Protein AF-G9YJA7-F1 (afdb_monomer_lite)

Foldseek 3Di:
DAPVVLCVVCVVVVFNQKFKAFLQFDQDPQVPDDDPPDPDHRPVVSHCCVVPPQFTMKIFTDDDQAPDDDPDDPDDSCPPDPNVQVVQVVVVVVSVVVVCVVPVPWDWDDDSGIITTNDDNDPPVRDDPSDDDPPPPDD

InterPro domains:
  IPR013542 Epoxyqueuosine reductase QueG, DUF1730 [PF08331] (45-103)

pLDDT: mean 83.97, std 17.48, range [31.75, 97.81]

Radius of gyration: 16.76 Å; chains: 1; bounding box: 43×35×48 Å

Structure (mmCIF, N/CA/C/O backbone):
data_AF-G9YJA7-F1
#
_entry.id   AF-G9YJA7-F1
#
loop_
_atom_site.group_PDB
_atom_site.id
_atom_site.type_symbol
_atom_site.label_atom_id
_atom_site.label_alt_id
_atom_site.label_comp_id
_atom_site.label_asym_id
_atom_site.label_entity_id
_atom_site.label_seq_id
_atom_site.pdbx_PDB_ins_code
_atom_site.Cartn_x
_atom_site.Cartn_y
_atom_site.Cartn_z
_atom_site.occupancy
_atom_site.B_iso_or_equiv
_atom_site.auth_seq_id
_atom_site.auth_comp_id
_atom_site.auth_asym_id
_atom_site.auth_atom_id
_atom_site.pdbx_PDB_model_num
ATOM 1 N N . MET A 1 1 ? -10.568 -11.482 11.073 1.00 85.88 1 MET A N 1
ATOM 2 C CA . MET A 1 1 ? -9.369 -11.530 10.212 1.00 85.88 1 MET A CA 1
ATOM 3 C C . MET A 1 1 ? -8.115 -11.218 11.028 1.00 85.88 1 MET A C 1
ATOM 5 O O . MET A 1 1 ? -8.162 -10.425 11.963 1.00 85.88 1 MET A O 1
ATOM 9 N N . THR A 1 2 ? -6.993 -11.857 10.703 1.00 90.00 2 THR A N 1
ATOM 10 C CA . THR A 1 2 ? -5.691 -11.730 11.376 1.00 90.00 2 THR A CA 1
ATOM 11 C C . THR A 1 2 ? -4.599 -11.266 10.406 1.00 90.00 2 THR A C 1
ATOM 13 O O . THR A 1 2 ? -4.773 -11.280 9.188 1.00 90.00 2 THR A O 1
ATOM 16 N N . SER A 1 3 ? -3.420 -10.906 10.927 1.00 90.69 3 SER A N 1
ATOM 17 C CA . SER A 1 3 ? -2.243 -10.614 10.092 1.00 90.69 3 SER A CA 1
ATOM 18 C C . SER A 1 3 ? -1.814 -11.787 9.208 1.00 90.69 3 SER A C 1
ATOM 20 O O . SER A 1 3 ? -1.285 -11.562 8.120 1.00 90.69 3 SER A O 1
ATOM 22 N N . LYS A 1 4 ? -2.031 -13.031 9.652 1.00 92.88 4 LYS A N 1
ATOM 23 C CA . LYS A 1 4 ? -1.706 -14.228 8.868 1.00 92.88 4 LYS A CA 1
ATOM 24 C C . LYS A 1 4 ? -2.633 -14.369 7.663 1.00 92.88 4 LYS A C 1
ATOM 26 O O . LYS A 1 4 ? -2.152 -14.708 6.585 1.00 92.88 4 LYS A O 1
ATOM 31 N N . ASP A 1 5 ? -3.915 -14.055 7.829 1.00 94.19 5 ASP A N 1
ATOM 32 C CA . ASP A 1 5 ? -4.907 -14.132 6.751 1.00 94.19 5 ASP A CA 1
ATOM 33 C C . ASP A 1 5 ? -4.561 -13.143 5.633 1.00 94.19 5 ASP A C 1
ATOM 35 O O . ASP A 1 5 ? -4.470 -13.527 4.472 1.00 94.19 5 ASP A O 1
ATOM 39 N N . ILE A 1 6 ? -4.230 -11.899 5.999 1.00 94.50 6 ILE A N 1
ATOM 40 C CA . ILE A 1 6 ? -3.818 -10.853 5.048 1.00 94.50 6 ILE A CA 1
ATOM 41 C C . ILE A 1 6 ? -2.549 -11.257 4.301 1.00 94.50 6 ILE A C 1
ATOM 43 O O . ILE A 1 6 ? -2.491 -11.158 3.079 1.00 94.50 6 ILE A O 1
ATOM 47 N N . LYS A 1 7 ? -1.526 -11.738 5.017 1.00 95.38 7 LYS A N 1
ATOM 48 C CA . LYS A 1 7 ? -0.281 -12.187 4.379 1.00 95.38 7 LYS A CA 1
ATOM 49 C C . LYS A 1 7 ? -0.512 -13.368 3.440 1.00 95.38 7 LYS A C 1
ATOM 51 O O . LYS A 1 7 ? 0.100 -13.415 2.381 1.00 95.38 7 LYS A O 1
ATOM 56 N N . SER A 1 8 ? -1.402 -14.290 3.804 1.00 96.75 8 SER A N 1
ATOM 57 C CA . SER A 1 8 ? -1.749 -15.443 2.965 1.00 96.75 8 SER A CA 1
ATOM 58 C C . SER A 1 8 ? -2.498 -15.008 1.705 1.00 96.75 8 SER A C 1
ATOM 60 O O . SER A 1 8 ? -2.187 -15.482 0.615 1.00 96.75 8 SER A O 1
ATOM 62 N N . PHE A 1 9 ? -3.425 -14.054 1.829 1.00 97.44 9 PHE A N 1
ATOM 63 C CA . PHE A 1 9 ? -4.115 -13.471 0.684 1.00 97.44 9 PHE A CA 1
ATOM 64 C C . PHE A 1 9 ? -3.144 -12.737 -0.250 1.00 97.44 9 PHE A C 1
ATOM 66 O O . PHE A 1 9 ? -3.118 -13.015 -1.445 1.00 97.44 9 PHE A O 1
ATOM 73 N N . CYS A 1 10 ? -2.273 -11.875 0.280 1.00 97.19 10 CYS A N 1
ATOM 74 C CA . CYS A 1 10 ? -1.244 -11.212 -0.521 1.00 97.19 10 CYS A CA 1
ATOM 75 C C . CYS A 1 10 ? -0.319 -12.216 -1.226 1.00 97.19 10 CYS A C 1
ATOM 77 O O . CYS A 1 10 ? -0.041 -12.055 -2.412 1.00 97.19 10 CYS A O 1
ATOM 79 N N . LEU A 1 11 ? 0.091 -13.289 -0.543 1.00 97.31 11 LEU A N 1
ATOM 80 C CA . LEU A 1 11 ? 0.897 -14.344 -1.154 1.00 97.31 11 LEU A CA 1
ATOM 81 C C . LEU A 1 11 ? 0.162 -15.019 -2.324 1.00 97.31 11 LEU A C 1
ATOM 83 O O . LEU A 1 11 ? 0.778 -15.274 -3.354 1.00 97.31 11 LEU A O 1
ATOM 87 N N . SER A 1 12 ? -1.153 -15.242 -2.212 1.00 97.81 12 SER A N 1
ATOM 88 C CA . SER A 1 12 ? -1.971 -15.775 -3.318 1.00 97.81 12 SER A CA 1
ATOM 89 C C . SER A 1 12 ? -2.037 -14.842 -4.535 1.00 97.81 12 SER A C 1
ATOM 91 O O . SER A 1 12 ? -2.259 -15.294 -5.654 1.00 97.81 12 SER A O 1
ATOM 93 N N . LEU A 1 13 ? -1.787 -13.545 -4.328 1.00 97.19 13 LEU A N 1
ATOM 94 C CA . LEU A 1 13 ? -1.657 -12.534 -5.377 1.00 97.19 13 LEU A CA 1
ATOM 95 C C . LEU A 1 13 ? -0.221 -12.421 -5.929 1.00 97.19 13 LEU A C 1
ATOM 97 O O . LEU A 1 13 ? 0.0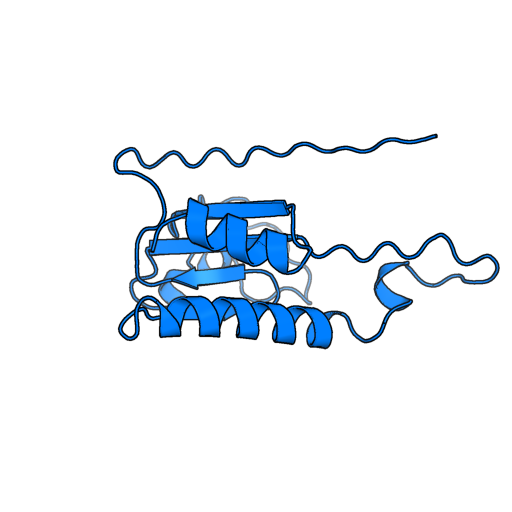37 -11.547 -6.754 1.00 97.19 13 LEU A O 1
ATOM 101 N N . GLY A 1 14 ? 0.712 -13.264 -5.473 1.00 95.88 14 GLY A N 1
ATOM 102 C CA . GLY A 1 14 ? 2.131 -13.201 -5.835 1.00 95.88 14 GLY A CA 1
ATOM 103 C C . GLY A 1 14 ? 2.930 -12.138 -5.071 1.00 95.88 14 GLY A C 1
ATOM 104 O O . GLY A 1 14 ? 4.020 -11.770 -5.499 1.00 95.88 14 GLY A O 1
ATOM 105 N N . LEU A 1 15 ? 2.397 -11.622 -3.959 1.00 95.88 15 LEU A N 1
ATOM 106 C CA . LEU A 1 15 ? 3.029 -10.596 -3.125 1.00 95.88 15 LEU A CA 1
ATOM 107 C C . LEU A 1 15 ? 3.570 -11.244 -1.844 1.00 95.88 15 LEU A C 1
ATOM 109 O O . LEU A 1 15 ? 2.858 -11.393 -0.849 1.00 95.88 15 LEU A O 1
ATOM 113 N N . ASP A 1 16 ? 4.836 -11.645 -1.870 1.00 92.88 16 ASP A N 1
ATOM 114 C CA . ASP A 1 16 ? 5.509 -12.374 -0.787 1.00 92.88 16 ASP A CA 1
ATOM 115 C C . ASP A 1 16 ? 6.149 -11.459 0.277 1.00 92.88 16 ASP A C 1
ATOM 117 O O . ASP A 1 16 ? 6.364 -11.867 1.422 1.00 92.88 16 ASP A O 1
ATOM 121 N N . ALA A 1 17 ? 6.390 -10.193 -0.064 1.00 94.56 17 ALA A N 1
ATOM 122 C CA . ALA A 1 17 ? 6.984 -9.192 0.813 1.00 94.56 17 ALA A CA 1
ATOM 123 C C . ALA A 1 17 ? 5.925 -8.244 1.411 1.00 94.56 17 ALA A C 1
ATOM 125 O O . ALA A 1 17 ? 5.687 -7.138 0.915 1.00 94.56 17 ALA A O 1
ATOM 126 N N . VAL A 1 18 ? 5.305 -8.676 2.519 1.00 95.06 18 VAL A N 1
ATOM 127 C CA . VAL A 1 18 ? 4.262 -7.915 3.236 1.00 95.06 18 VAL A CA 1
ATOM 128 C C . VAL A 1 18 ? 4.588 -7.719 4.718 1.00 95.06 18 VAL A C 1
ATOM 130 O O . VAL A 1 18 ? 4.733 -8.670 5.497 1.00 95.06 18 VAL A O 1
ATOM 133 N N . GLY A 1 19 ? 4.640 -6.452 5.125 1.00 92.19 19 GLY A N 1
ATOM 134 C CA . GLY A 1 19 ? 4.813 -6.001 6.501 1.00 92.19 19 GLY A CA 1
ATOM 135 C C . GLY A 1 19 ? 3.515 -5.454 7.088 1.00 92.19 19 GLY A C 1
ATOM 136 O O . GLY A 1 19 ? 2.688 -4.884 6.385 1.00 92.19 19 GLY A O 1
ATOM 137 N N . ILE A 1 20 ? 3.340 -5.612 8.398 1.00 92.38 20 ILE A N 1
ATOM 138 C CA . ILE A 1 20 ? 2.264 -4.959 9.150 1.00 92.38 20 ILE A CA 1
ATOM 139 C C . ILE A 1 20 ? 2.924 -4.219 10.303 1.00 92.38 20 ILE A C 1
ATOM 141 O O . ILE A 1 20 ? 3.750 -4.810 10.999 1.00 92.38 20 ILE A O 1
ATOM 145 N N . ALA A 1 21 ? 2.579 -2.954 10.496 1.00 90.94 21 ALA A N 1
ATOM 146 C CA . ALA A 1 21 ? 3.131 -2.090 11.534 1.00 90.94 21 ALA A CA 1
ATOM 147 C C . ALA A 1 21 ? 2.004 -1.366 12.290 1.00 90.94 21 ALA A C 1
ATOM 149 O O . ALA A 1 21 ? 0.911 -1.205 11.735 1.00 90.94 21 ALA A O 1
ATOM 150 N N . PRO A 1 22 ? 2.233 -0.923 13.538 1.00 91.38 22 PRO A N 1
ATOM 151 C CA . PRO A 1 22 ? 1.338 0.032 14.182 1.00 91.38 22 PRO A CA 1
ATOM 152 C C . PRO A 1 22 ? 1.293 1.350 13.395 1.00 91.38 22 PRO A C 1
ATOM 154 O O . PRO A 1 22 ? 2.247 1.712 12.708 1.00 91.38 22 PRO A O 1
ATOM 157 N N . ALA A 1 23 ? 0.177 2.071 13.499 1.00 91.75 23 ALA A N 1
ATOM 158 C CA . ALA A 1 23 ? 0.029 3.387 12.872 1.00 91.75 23 ALA A CA 1
ATOM 159 C C . ALA A 1 23 ? 0.838 4.488 13.582 1.00 91.75 23 ALA A C 1
ATOM 161 O O . ALA A 1 23 ? 1.065 5.549 13.009 1.00 91.75 23 ALA A O 1
ATOM 162 N N . GLN A 1 24 ? 1.300 4.241 14.809 1.00 90.00 24 GLN A N 1
ATOM 163 C CA . GLN A 1 24 ? 2.218 5.125 15.518 1.00 90.00 24 GLN A CA 1
ATOM 164 C C . GLN A 1 24 ? 3.630 4.937 14.954 1.00 90.00 24 GLN A C 1
ATOM 166 O O . GLN A 1 24 ? 4.328 3.982 15.301 1.00 90.00 24 GLN A O 1
ATOM 171 N N . LEU A 1 25 ? 4.033 5.843 14.063 1.00 87.25 25 LEU A N 1
ATOM 172 C CA . LEU A 1 25 ? 5.361 5.849 13.460 1.00 87.25 25 LEU A CA 1
ATOM 173 C C . LEU A 1 25 ? 6.316 6.742 14.268 1.00 87.25 25 LEU A C 1
ATOM 175 O O . LEU A 1 25 ? 5.907 7.811 14.727 1.00 87.25 25 LEU A O 1
ATOM 179 N N . PRO A 1 26 ? 7.591 6.349 14.434 1.00 87.88 26 PRO A N 1
ATOM 180 C CA . PRO A 1 26 ? 8.597 7.255 14.967 1.00 87.88 26 PRO A CA 1
ATOM 181 C C . PRO A 1 26 ? 8.819 8.399 13.970 1.00 87.88 26 PRO A C 1
ATOM 183 O O . PRO A 1 26 ? 9.043 8.160 12.784 1.00 87.88 26 PRO A O 1
ATOM 186 N N . ALA A 1 27 ? 8.735 9.643 14.444 1.00 85.62 27 ALA A N 1
ATOM 187 C CA . ALA A 1 27 ? 9.059 10.806 13.630 1.00 85.62 27 ALA A CA 1
ATOM 188 C C . ALA A 1 27 ? 10.581 10.961 13.550 1.00 85.62 27 ALA A C 1
ATOM 190 O O . ALA A 1 27 ? 11.237 11.228 14.554 1.00 85.62 27 ALA A O 1
ATOM 191 N N . GLU A 1 28 ? 11.134 10.792 12.354 1.00 83.38 28 GLU A N 1
ATOM 192 C CA . GLU A 1 28 ? 12.570 10.893 12.088 1.00 83.38 28 GLU A CA 1
ATOM 193 C C . GLU A 1 28 ? 12.828 12.023 11.091 1.00 83.38 28 GLU A C 1
ATOM 195 O O . GLU A 1 28 ? 12.036 12.213 10.175 1.00 83.38 28 GLU A O 1
ATOM 200 N N . ASN A 1 29 ? 13.940 12.754 11.222 1.00 81.00 29 ASN A N 1
ATOM 201 C CA . ASN A 1 29 ? 14.380 13.730 10.213 1.00 81.00 29 ASN A CA 1
ATOM 202 C C . ASN A 1 29 ? 13.277 14.725 9.787 1.00 81.00 29 ASN A C 1
ATOM 204 O O . ASN A 1 29 ? 13.080 14.986 8.600 1.00 81.00 29 ASN A O 1
ATOM 208 N N . VAL A 1 30 ? 12.529 15.244 10.767 1.00 85.50 30 VAL A N 1
ATOM 209 C CA . VAL A 1 30 ? 11.376 16.137 10.551 1.00 85.50 30 VAL A CA 1
ATOM 210 C C . VAL A 1 30 ? 11.783 17.431 9.841 1.00 85.50 30 VAL A C 1
ATOM 212 O O . VAL A 1 30 ? 11.024 17.929 9.016 1.00 85.50 30 VAL A O 1
ATOM 215 N N . ASP A 1 31 ? 12.993 17.919 10.109 1.00 86.06 31 ASP A N 1
ATOM 216 C CA . ASP A 1 31 ? 13.524 19.165 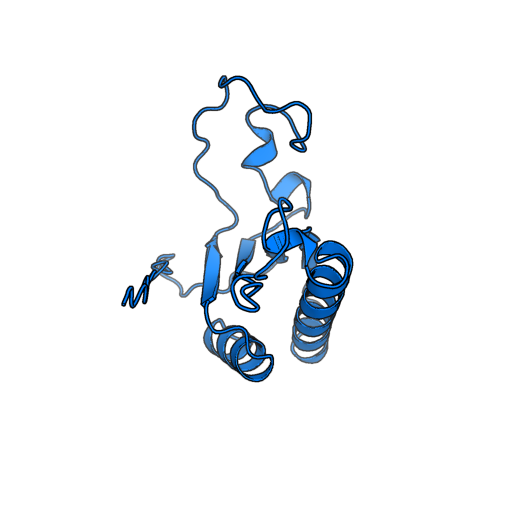9.545 1.00 86.06 31 ASP A CA 1
ATOM 217 C C . ASP A 1 31 ? 14.404 18.939 8.305 1.00 86.06 31 ASP A C 1
ATOM 219 O O . ASP A 1 31 ? 15.020 19.874 7.797 1.00 86.06 31 ASP A O 1
ATOM 223 N N . ALA A 1 32 ? 14.510 17.697 7.818 1.00 85.81 32 ALA A N 1
ATOM 224 C CA . ALA A 1 32 ? 15.317 17.408 6.639 1.00 85.81 32 ALA A CA 1
ATOM 225 C C . ALA A 1 32 ? 14.694 18.027 5.387 1.00 85.81 32 ALA A C 1
ATOM 227 O O . ALA A 1 32 ? 13.477 17.985 5.203 1.00 85.81 32 ALA A O 1
ATOM 228 N N . GLU A 1 33 ? 15.545 18.532 4.494 1.00 88.44 33 GLU A N 1
ATOM 229 C CA . GLU A 1 33 ? 15.112 19.008 3.187 1.00 88.44 33 GLU A CA 1
ATOM 230 C C . GLU A 1 33 ? 14.402 17.879 2.428 1.00 88.44 33 GLU A C 1
ATOM 232 O O . GLU A 1 33 ? 14.901 16.757 2.293 1.00 88.44 33 GLU A O 1
ATOM 237 N N . ILE A 1 34 ? 13.182 18.164 1.978 1.00 87.38 34 ILE A N 1
ATOM 238 C CA . ILE A 1 34 ? 12.296 17.173 1.378 1.00 87.38 34 ILE A CA 1
ATOM 239 C C . ILE A 1 34 ? 12.323 17.350 -0.136 1.00 87.38 34 ILE A C 1
ATOM 241 O O . ILE A 1 34 ? 12.192 18.459 -0.648 1.00 87.38 34 ILE A O 1
ATOM 245 N N . CYS A 1 35 ? 12.420 16.236 -0.865 1.00 86.69 35 CYS A N 1
ATOM 246 C CA . CYS A 1 35 ? 12.204 16.230 -2.309 1.00 86.69 35 CYS A CA 1
ATOM 247 C C . CYS A 1 35 ? 10.874 16.940 -2.655 1.00 86.69 35 CYS A C 1
ATOM 249 O O . CYS A 1 35 ? 9.840 16.540 -2.113 1.00 86.69 35 CYS A O 1
ATOM 251 N N . PRO A 1 36 ? 10.847 17.900 -3.600 1.00 88.50 36 PRO A N 1
ATOM 252 C CA . PRO A 1 36 ? 9.625 18.627 -3.968 1.00 88.50 36 PRO A CA 1
ATOM 253 C C . PRO A 1 36 ? 8.471 17.738 -4.457 1.00 88.50 36 PRO A C 1
ATOM 255 O O . PRO A 1 36 ? 7.316 18.149 -4.444 1.00 88.50 36 PRO A O 1
ATOM 258 N N . LEU A 1 37 ? 8.777 16.513 -4.897 1.00 88.94 37 LEU A N 1
ATOM 259 C CA . LEU A 1 37 ? 7.791 15.530 -5.353 1.00 88.94 37 LEU A CA 1
ATOM 260 C C . LEU A 1 37 ? 7.203 14.681 -4.213 1.00 88.94 37 LEU A C 1
ATOM 262 O O . LEU A 1 37 ? 6.288 13.888 -4.446 1.00 88.94 37 LEU A O 1
ATOM 266 N N . ALA A 1 38 ? 7.731 14.787 -2.992 1.00 85.88 38 ALA A N 1
ATOM 267 C CA . ALA A 1 38 ? 7.192 14.074 -1.844 1.00 85.88 38 ALA A CA 1
ATOM 268 C C . ALA A 1 38 ? 5.896 14.731 -1.352 1.00 85.88 38 ALA A C 1
ATOM 270 O O . ALA A 1 38 ? 5.732 15.948 -1.370 1.00 85.88 38 ALA A O 1
ATOM 271 N N . THR A 1 39 ? 4.960 13.909 -0.882 1.00 84.56 39 THR A N 1
ATOM 272 C CA . THR A 1 39 ? 3.722 14.400 -0.270 1.00 84.56 39 THR A CA 1
ATOM 273 C C . THR A 1 39 ? 3.935 14.699 1.210 1.00 84.56 39 THR A C 1
ATOM 275 O O . THR A 1 39 ? 4.461 13.859 1.943 1.00 84.56 39 THR A O 1
ATOM 278 N N . GLY A 1 40 ? 3.434 15.856 1.639 1.00 83.88 40 GLY A N 1
ATOM 279 C CA . GLY A 1 40 ? 3.456 16.313 3.024 1.00 83.88 40 GLY A CA 1
ATOM 280 C C . GLY A 1 40 ? 4.789 16.925 3.459 1.00 83.88 40 GLY A C 1
ATOM 281 O O . GLY A 1 40 ? 5.815 16.754 2.802 1.00 83.88 40 GLY A O 1
ATOM 282 N N . GLN A 1 41 ? 4.762 17.647 4.575 1.00 82.56 41 GLN A N 1
ATOM 283 C CA . GLN A 1 41 ? 5.874 18.407 5.135 1.00 82.56 41 GLN A CA 1
ATOM 284 C C . GLN A 1 41 ? 6.120 18.031 6.601 1.00 82.56 41 GLN A C 1
ATOM 286 O O . GLN A 1 41 ? 5.193 17.871 7.397 1.00 82.56 41 GLN A O 1
ATOM 291 N N . GLY A 1 42 ? 7.393 17.881 6.965 1.00 86.88 42 GLY A N 1
ATOM 292 C CA . GLY A 1 42 ? 7.819 17.580 8.329 1.00 86.88 42 GLY A CA 1
ATOM 293 C C . GLY A 1 42 ? 7.061 16.420 8.985 1.00 86.88 42 GLY A C 1
ATOM 294 O O . GLY A 1 42 ? 7.082 15.282 8.507 1.00 86.88 42 GLY A O 1
ATOM 295 N N . ARG A 1 43 ? 6.411 16.706 10.120 1.00 88.38 43 ARG A N 1
ATOM 296 C CA . ARG A 1 43 ? 5.873 15.692 11.039 1.00 88.38 43 ARG A CA 1
ATOM 297 C C . ARG A 1 43 ? 4.664 14.946 10.483 1.00 88.38 43 ARG A C 1
ATOM 299 O O . ARG A 1 43 ? 4.482 13.775 10.801 1.00 88.38 43 ARG A O 1
ATOM 306 N N . GLU A 1 44 ? 3.873 15.570 9.614 1.00 87.25 44 GLU A N 1
ATOM 307 C CA . GLU A 1 44 ? 2.632 14.961 9.119 1.00 87.25 44 GLU A CA 1
ATOM 308 C C . GLU A 1 44 ? 2.869 13.694 8.285 1.00 87.25 44 GLU A C 1
ATOM 310 O O . GLU A 1 44 ? 2.002 12.826 8.207 1.00 87.25 44 GLU A O 1
ATOM 315 N N . ARG A 1 45 ? 4.078 13.530 7.728 1.00 86.94 45 ARG A N 1
ATOM 316 C CA . ARG A 1 45 ? 4.487 12.304 7.024 1.00 86.94 45 ARG A CA 1
ATOM 317 C C . ARG A 1 45 ? 4.544 11.073 7.936 1.00 86.94 45 ARG A C 1
ATOM 319 O O . ARG A 1 45 ? 4.552 9.950 7.439 1.00 86.94 45 ARG A O 1
ATOM 326 N N . TYR A 1 46 ? 4.597 11.294 9.247 1.00 89.69 46 TYR A N 1
ATOM 327 C CA . TYR A 1 46 ? 4.666 10.272 10.290 1.00 89.69 46 TYR A CA 1
ATOM 328 C C . TYR A 1 46 ? 3.334 10.122 11.039 1.00 89.69 46 TYR A C 1
ATOM 330 O O . TYR A 1 46 ? 3.269 9.399 12.030 1.00 89.69 46 TYR A O 1
ATOM 338 N N . GLU A 1 47 ? 2.259 10.767 10.568 1.00 90.38 47 GLU A N 1
ATOM 339 C CA . GLU A 1 47 ? 0.958 10.812 11.247 1.00 90.38 47 GLU A CA 1
ATOM 340 C C . GLU A 1 47 ? -0.155 10.178 10.387 1.00 90.38 47 GLU A C 1
ATOM 342 O O . GLU A 1 47 ? -1.003 10.889 9.843 1.00 90.38 47 GLU A O 1
ATOM 347 N N . PRO A 1 48 ? -0.217 8.834 10.264 1.00 91.00 48 PRO A N 1
ATOM 348 C CA . PRO A 1 48 ? -1.288 8.154 9.530 1.00 91.00 48 PRO A CA 1
ATOM 349 C C . PRO A 1 48 ? -2.709 8.509 9.984 1.00 91.00 48 PRO A C 1
ATOM 351 O O . PRO A 1 48 ? -3.637 8.426 9.183 1.00 91.00 48 PRO A O 1
ATOM 354 N N . GLU A 1 49 ? -2.887 8.943 11.236 1.00 90.88 49 GLU A N 1
ATOM 355 C CA . GLU A 1 49 ? -4.181 9.397 11.763 1.00 90.88 49 GLU A CA 1
ATOM 356 C C . GLU A 1 49 ? -4.731 10.638 11.037 1.00 90.88 49 GLU A C 1
ATOM 358 O O . GLU A 1 49 ? -5.945 10.816 10.979 1.00 90.88 49 GLU A O 1
ATOM 363 N N . LYS A 1 50 ? -3.874 11.459 10.407 1.00 90.00 50 LYS A N 1
ATOM 364 C CA . LYS A 1 50 ? -4.318 12.565 9.537 1.00 90.00 50 LYS A CA 1
ATOM 365 C C . LYS A 1 50 ? -4.909 12.085 8.211 1.00 90.00 50 LYS A C 1
ATOM 367 O O . LYS A 1 50 ? -5.618 12.833 7.546 1.00 90.00 50 LYS A O 1
ATOM 372 N N . ILE A 1 51 ? -4.593 10.857 7.801 1.00 89.81 51 ILE A N 1
ATOM 373 C CA . ILE A 1 51 ? -5.084 10.251 6.557 1.00 89.81 51 ILE A CA 1
ATOM 374 C C . ILE A 1 51 ? -6.336 9.421 6.821 1.00 89.81 51 ILE A C 1
ATOM 376 O O . ILE A 1 51 ? -7.271 9.469 6.026 1.00 89.81 51 ILE A O 1
ATOM 380 N N . LEU A 1 52 ? -6.337 8.658 7.913 1.00 92.81 52 LEU A N 1
ATOM 381 C CA . LEU A 1 52 ? -7.480 7.895 8.391 1.00 92.81 52 LEU A CA 1
ATOM 382 C C . LEU A 1 52 ? -7.617 8.139 9.900 1.00 92.81 52 LEU A C 1
ATOM 384 O O 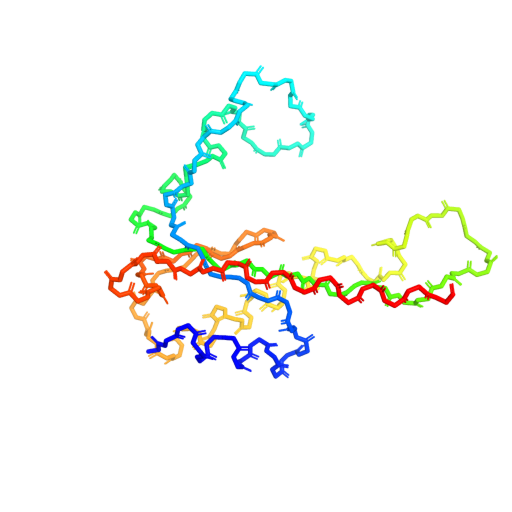. LEU A 1 52 ? -6.822 7.585 10.666 1.00 92.81 52 LEU A O 1
ATOM 388 N N . PRO A 1 53 ? -8.596 8.948 10.341 1.00 92.94 53 PRO A N 1
ATOM 389 C CA . PRO A 1 53 ? -8.858 9.151 11.759 1.00 92.94 53 PRO A CA 1
ATOM 390 C C . PRO A 1 53 ? -9.015 7.817 12.490 1.00 92.94 53 PRO A C 1
ATOM 392 O O . PRO A 1 53 ? -9.732 6.923 12.048 1.00 92.94 53 PRO A O 1
ATOM 395 N N . GLY A 1 54 ? -8.297 7.656 13.600 1.00 92.06 54 GLY A N 1
ATOM 396 C CA . GLY A 1 54 ? -8.307 6.405 14.357 1.00 92.06 54 GLY A CA 1
ATOM 397 C C . GLY A 1 54 ? -7.504 5.260 13.732 1.00 92.06 54 GLY A C 1
ATOM 398 O O . GLY A 1 54 ? -7.652 4.130 14.193 1.00 92.06 54 GLY A O 1
ATOM 399 N N . ALA A 1 55 ? -6.638 5.514 12.741 1.00 93.25 55 ALA A N 1
ATOM 400 C CA . ALA A 1 55 ? -5.719 4.510 12.206 1.00 93.25 55 ALA A CA 1
ATOM 401 C C . ALA A 1 55 ? -4.943 3.794 13.327 1.00 93.25 55 ALA A C 1
ATOM 403 O O . ALA A 1 55 ? -4.328 4.413 14.194 1.00 93.25 55 ALA A O 1
ATOM 404 N N . LYS A 1 56 ? -4.956 2.461 13.298 1.00 93.06 56 LYS A N 1
ATOM 405 C CA . LYS A 1 56 ? -4.261 1.587 14.252 1.00 93.06 56 LYS A CA 1
ATOM 406 C C . LYS A 1 56 ? -3.193 0.737 13.594 1.00 93.06 56 LYS A C 1
ATOM 408 O O . LYS A 1 56 ? -2.231 0.375 14.259 1.00 93.06 56 LYS A O 1
ATOM 413 N N . SER A 1 57 ? -3.320 0.398 12.316 1.00 93.12 57 SER A N 1
ATOM 414 C CA . SER A 1 57 ? -2.328 -0.424 11.619 1.00 93.12 57 SER A CA 1
ATOM 415 C C . SER A 1 57 ? -2.061 0.061 10.206 1.00 93.12 57 SER A C 1
ATOM 417 O O . SER A 1 57 ? -2.929 0.640 9.556 1.00 93.12 57 SER A O 1
ATOM 419 N N . LEU A 1 58 ? -0.850 -0.224 9.740 1.00 93.69 58 LEU A N 1
ATOM 420 C CA . LEU A 1 58 ? -0.412 -0.049 8.366 1.00 93.69 58 LEU A CA 1
ATOM 421 C C . LEU A 1 58 ? -0.051 -1.411 7.780 1.00 93.69 58 LEU A C 1
ATOM 423 O O . LEU A 1 58 ? 0.751 -2.138 8.368 1.00 93.69 58 LEU A O 1
ATOM 427 N N . ILE A 1 59 ? -0.603 -1.739 6.614 1.00 94.44 59 ILE A N 1
ATOM 428 C CA . ILE A 1 59 ? -0.122 -2.831 5.766 1.00 94.44 59 ILE A CA 1
ATOM 429 C C . ILE A 1 59 ? 0.821 -2.225 4.733 1.00 94.44 59 ILE A C 1
ATOM 431 O O . ILE A 1 59 ? 0.423 -1.351 3.964 1.00 94.44 59 ILE A O 1
ATOM 435 N N . VAL A 1 60 ? 2.059 -2.704 4.703 1.00 94.25 60 VAL A N 1
ATOM 436 C CA . VAL A 1 60 ? 3.097 -2.292 3.757 1.00 94.25 60 VAL A CA 1
ATOM 437 C C . VAL A 1 60 ? 3.373 -3.453 2.816 1.00 94.25 60 VAL A C 1
ATOM 439 O O . VAL A 1 60 ? 3.618 -4.571 3.268 1.00 94.25 60 VAL A O 1
ATOM 442 N N . VAL A 1 61 ? 3.340 -3.190 1.515 1.00 94.56 61 VAL A N 1
ATOM 443 C CA . VAL A 1 61 ? 3.514 -4.204 0.471 1.00 94.56 61 VAL A CA 1
ATOM 444 C C . VAL A 1 61 ? 4.632 -3.762 -0.460 1.00 94.56 61 VAL A C 1
ATOM 446 O O . VAL A 1 61 ? 4.631 -2.617 -0.917 1.00 94.56 61 VAL A O 1
ATOM 449 N N . LEU A 1 62 ? 5.574 -4.658 -0.753 1.00 93.00 62 LEU A N 1
ATOM 450 C CA . LEU A 1 62 ? 6.506 -4.464 -1.859 1.00 93.00 62 LEU A CA 1
ATOM 451 C C . LEU A 1 62 ? 5.965 -5.158 -3.104 1.00 93.00 62 LEU A C 1
ATOM 453 O O . LEU A 1 62 ? 5.585 -6.326 -3.063 1.00 93.00 62 LEU A O 1
ATOM 457 N N . PHE A 1 63 ? 5.940 -4.422 -4.209 1.00 92.25 63 PHE A N 1
ATOM 458 C CA . PHE A 1 63 ? 5.478 -4.927 -5.494 1.00 92.25 63 PHE A CA 1
ATOM 459 C C . PHE A 1 63 ? 6.688 -5.298 -6.352 1.00 92.25 63 PHE A C 1
ATOM 461 O O . PHE A 1 63 ? 7.532 -4.426 -6.591 1.00 92.25 63 PHE A O 1
ATOM 468 N N . PRO A 1 64 ? 6.805 -6.555 -6.811 1.00 90.62 64 PRO A N 1
ATOM 469 C CA . PRO A 1 64 ? 7.881 -6.942 -7.709 1.00 90.62 64 PRO A CA 1
ATOM 470 C C . PRO A 1 64 ? 7.701 -6.240 -9.060 1.00 90.62 64 PRO A C 1
ATOM 472 O O . PRO A 1 64 ? 6.611 -6.241 -9.629 1.00 90.62 64 PRO A O 1
ATOM 475 N N . TYR A 1 65 ? 8.772 -5.629 -9.566 1.00 90.25 65 TYR A N 1
ATOM 476 C CA . TYR A 1 65 ? 8.780 -4.927 -10.859 1.00 90.25 65 TYR A CA 1
ATOM 477 C C . TYR A 1 65 ? 9.945 -5.345 -11.764 1.00 90.25 65 TYR A C 1
ATOM 479 O O . TYR A 1 65 ? 10.091 -4.826 -12.866 1.00 90.25 65 TYR A O 1
ATOM 487 N N . PHE A 1 66 ? 10.803 -6.259 -11.305 1.00 90.25 66 PHE A N 1
ATOM 488 C CA . PHE A 1 66 ? 11.923 -6.738 -12.102 1.00 90.25 66 PHE A CA 1
ATOM 489 C C . PHE A 1 66 ? 11.416 -7.614 -13.252 1.00 90.25 66 PHE A C 1
ATOM 491 O O . PHE A 1 66 ? 10.769 -8.633 -13.018 1.00 90.25 66 PHE A O 1
ATOM 498 N N . CYS A 1 67 ? 11.738 -7.228 -14.484 1.00 86.44 67 CYS A N 1
ATOM 499 C CA . CYS A 1 67 ? 11.345 -7.931 -15.707 1.00 86.44 67 CYS A CA 1
ATOM 500 C C . CYS A 1 67 ? 12.554 -8.354 -16.558 1.00 86.44 67 CYS A C 1
ATOM 502 O O . CYS A 1 67 ? 12.425 -8.562 -17.761 1.00 86.44 67 CYS A O 1
ATOM 504 N N . GLY A 1 68 ? 13.735 -8.463 -15.941 1.00 89.62 68 GLY A N 1
ATOM 505 C CA . GLY A 1 68 ? 15.004 -8.620 -16.647 1.00 89.62 68 GLY A CA 1
ATOM 506 C C . GLY A 1 68 ? 15.653 -7.280 -16.993 1.00 89.62 68 GLY A C 1
ATOM 507 O O . GLY A 1 68 ? 15.089 -6.212 -16.750 1.00 89.62 68 GLY A O 1
ATOM 508 N N . TYR A 1 69 ? 16.863 -7.349 -17.543 1.00 89.62 69 TYR A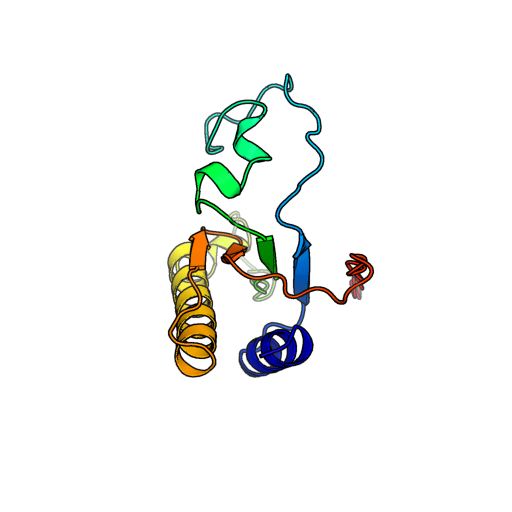 N 1
ATOM 509 C CA . TYR A 1 69 ? 17.584 -6.182 -18.041 1.00 89.62 69 TYR A CA 1
ATOM 510 C C . TYR A 1 69 ? 17.327 -6.038 -19.544 1.00 89.62 69 TYR A C 1
ATOM 512 O O . TYR A 1 69 ? 17.709 -6.933 -20.302 1.00 89.62 69 TYR A O 1
ATOM 520 N N . PRO A 1 70 ? 16.681 -4.949 -19.992 1.00 89.25 70 PRO A N 1
ATOM 521 C CA . PRO A 1 70 ? 16.514 -4.691 -21.412 1.00 89.25 70 PRO A CA 1
ATOM 522 C C . PRO A 1 70 ? 17.886 -4.484 -22.055 1.00 89.25 70 PRO A C 1
ATOM 524 O O . PRO A 1 70 ? 18.713 -3.742 -21.529 1.00 89.25 70 PRO A O 1
ATOM 527 N N . THR A 1 71 ? 18.120 -5.126 -23.1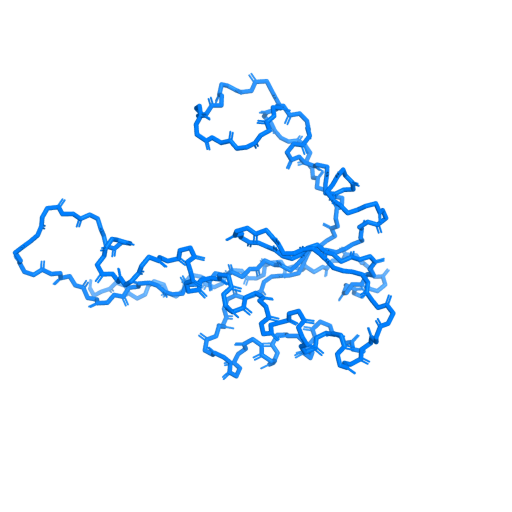97 1.00 87.38 71 THR A N 1
ATOM 528 C CA . THR A 1 71 ? 19.410 -5.071 -23.899 1.00 87.38 71 THR A CA 1
ATOM 529 C C . THR A 1 71 ? 19.704 -3.695 -24.499 1.00 87.38 71 THR A C 1
ATOM 531 O O . THR A 1 71 ? 20.862 -3.315 -24.592 1.00 87.38 71 THR A O 1
ATOM 534 N N . GLU A 1 72 ? 18.670 -2.934 -24.864 1.00 87.12 72 GLU A N 1
ATOM 535 C CA . GLU A 1 72 ? 18.777 -1.665 -25.599 1.00 87.12 72 GLU A CA 1
ATOM 536 C C . GLU A 1 72 ? 17.877 -0.590 -24.957 1.00 87.12 72 GLU A C 1
ATOM 538 O O . GLU A 1 72 ? 16.868 -0.170 -25.523 1.00 87.12 72 GLU A O 1
ATOM 543 N N . SER A 1 73 ? 18.179 -0.174 -23.722 1.00 89.81 73 SER A N 1
ATOM 544 C CA . SER A 1 73 ? 17.427 0.892 -23.041 1.00 89.81 73 SER A CA 1
ATOM 545 C C . SER A 1 73 ? 18.276 1.673 -22.045 1.00 89.81 73 SER A C 1
ATOM 547 O O . SER A 1 73 ? 18.970 1.093 -21.216 1.00 89.81 73 SER A O 1
ATOM 549 N N . ASN A 1 74 ? 18.111 2.998 -22.038 1.00 92.75 74 ASN A N 1
ATOM 550 C CA . ASN A 1 74 ? 18.650 3.899 -21.016 1.00 92.75 74 ASN A CA 1
ATOM 551 C C . ASN A 1 74 ? 17.633 4.263 -19.913 1.00 92.75 74 ASN A C 1
ATOM 553 O O . ASN A 1 74 ? 17.958 5.025 -19.003 1.00 92.75 74 ASN A O 1
ATOM 557 N N . LEU A 1 75 ? 16.401 3.749 -19.988 1.00 92.88 75 LEU A N 1
ATOM 558 C CA . LEU A 1 75 ? 15.364 3.996 -18.990 1.00 92.88 75 LEU A CA 1
ATOM 559 C C . LEU A 1 75 ? 15.470 3.024 -17.812 1.00 92.88 75 LEU A C 1
ATOM 561 O O . LEU A 1 75 ? 15.767 1.840 -17.986 1.00 92.88 75 LEU A O 1
ATOM 565 N N . SER A 1 76 ? 15.163 3.514 -16.609 1.00 91.50 76 SER A N 1
ATOM 566 C CA . SER A 1 76 ? 15.160 2.717 -15.378 1.00 91.50 76 SER A CA 1
ATOM 567 C C . SER A 1 76 ? 14.133 1.580 -15.419 1.00 91.50 76 SER A C 1
ATOM 569 O O . SER A 1 76 ? 13.031 1.769 -15.926 1.00 91.50 76 SER A O 1
ATOM 571 N N . LEU A 1 77 ? 14.437 0.435 -14.794 1.00 92.00 77 LEU A N 1
ATOM 572 C CA . LEU A 1 77 ? 13.608 -0.786 -14.838 1.00 92.00 77 LEU A CA 1
ATOM 573 C C . LEU A 1 77 ? 12.126 -0.579 -14.474 1.00 92.00 77 LEU A C 1
ATOM 575 O O . LEU A 1 77 ? 11.257 -1.172 -15.100 1.00 92.00 77 LEU A O 1
ATOM 579 N N . TYR A 1 78 ? 11.814 0.310 -13.526 1.00 89.88 78 TYR A N 1
ATOM 580 C CA . TYR A 1 78 ? 10.429 0.595 -13.117 1.00 89.88 78 TYR A CA 1
ATOM 581 C C . TYR A 1 78 ? 9.567 1.263 -14.210 1.00 89.88 78 TYR A C 1
ATOM 583 O O . TYR A 1 78 ? 8.370 1.455 -14.006 1.00 89.88 78 TYR A O 1
ATOM 591 N N . THR A 1 79 ? 10.166 1.653 -15.339 1.00 91.62 79 THR A N 1
ATOM 592 C CA . THR A 1 79 ? 9.477 2.259 -16.493 1.00 91.62 79 THR A 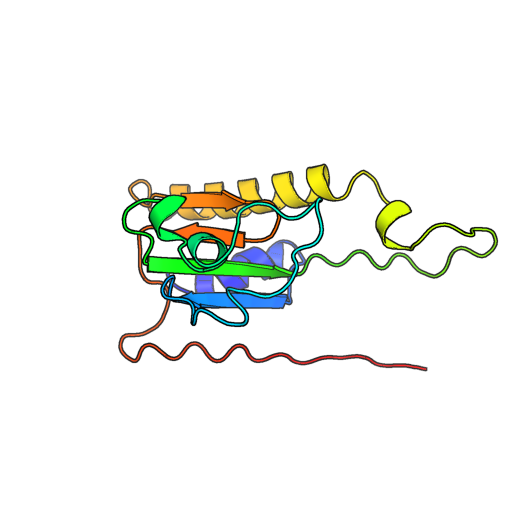CA 1
ATOM 593 C C . THR A 1 79 ? 9.159 1.261 -17.610 1.00 91.62 79 THR A C 1
ATOM 595 O O . THR A 1 79 ? 8.499 1.630 -18.574 1.00 91.62 79 THR A O 1
ATOM 598 N N . HIS A 1 80 ? 9.616 0.008 -17.493 1.00 90.06 80 HIS A N 1
ATOM 599 C CA . HIS A 1 80 ? 9.501 -1.005 -18.555 1.00 90.06 80 HIS A CA 1
ATOM 600 C C . HIS A 1 80 ? 8.187 -1.788 -18.532 1.00 90.06 80 HIS A C 1
ATOM 602 O O . HIS A 1 80 ? 7.877 -2.519 -19.469 1.00 90.06 80 HIS A O 1
ATOM 608 N N . SER A 1 81 ? 7.399 -1.639 -17.469 1.00 86.38 81 SER A N 1
ATOM 609 C CA . SER A 1 81 ? 6.049 -2.186 -17.368 1.00 86.38 81 SER A CA 1
ATOM 610 C C . SER A 1 81 ? 4.993 -1.142 -17.726 1.00 86.38 81 SER A C 1
ATOM 612 O O . SER A 1 81 ? 5.276 0.047 -17.866 1.00 86.38 81 SER A O 1
ATOM 614 N N . LEU A 1 82 ? 3.727 -1.573 -17.760 1.00 88.38 82 LEU A N 1
ATOM 615 C CA . LEU A 1 82 ? 2.607 -0.642 -17.601 1.00 88.38 82 LEU A CA 1
ATOM 616 C C . LEU A 1 82 ? 2.818 0.222 -16.350 1.00 88.38 82 LEU A C 1
ATOM 618 O O . LEU A 1 82 ? 3.455 -0.227 -15.390 1.00 88.38 82 LEU A O 1
ATOM 622 N N . ASP A 1 83 ? 2.255 1.435 -16.358 1.00 90.56 83 ASP A N 1
ATOM 623 C CA . ASP A 1 83 ? 2.375 2.390 -15.254 1.00 90.56 83 ASP A CA 1
ATOM 624 C C . ASP A 1 83 ? 2.105 1.703 -13.911 1.00 90.56 83 ASP A C 1
ATOM 626 O O . ASP A 1 83 ? 0.976 1.302 -13.589 1.00 90.56 83 ASP A O 1
ATOM 630 N N . TYR A 1 84 ? 3.174 1.576 -13.123 1.00 90.69 84 TYR A N 1
ATOM 631 C CA . TYR A 1 84 ? 3.152 0.818 -11.886 1.00 90.69 84 TYR A CA 1
ATOM 632 C C . TYR A 1 84 ? 2.133 1.395 -10.901 1.00 90.69 84 TYR A C 1
ATOM 634 O O . TYR A 1 84 ? 1.592 0.656 -10.085 1.00 90.69 84 TYR A O 1
ATOM 642 N N . HIS A 1 85 ? 1.806 2.690 -10.981 1.00 91.50 85 HIS A N 1
ATOM 643 C CA . HIS A 1 85 ? 0.790 3.287 -10.118 1.00 91.50 85 HIS A CA 1
ATOM 644 C C . HIS A 1 85 ? -0.581 2.649 -10.327 1.00 91.50 85 HIS A C 1
ATOM 646 O O . HIS A 1 85 ? -1.321 2.449 -9.362 1.00 91.50 85 HIS A O 1
ATOM 652 N N . THR A 1 86 ? -0.916 2.324 -11.575 1.00 92.62 86 THR A N 1
ATOM 653 C CA . THR A 1 86 ? -2.181 1.676 -11.924 1.00 92.62 86 THR A CA 1
ATOM 654 C C . THR A 1 86 ? -2.186 0.225 -11.461 1.00 92.62 86 THR A C 1
ATOM 656 O O . THR A 1 86 ? -3.148 -0.206 -10.825 1.00 92.62 86 THR A O 1
ATOM 659 N N . ILE A 1 87 ? -1.086 -0.499 -11.681 1.00 92.88 87 ILE A N 1
ATOM 660 C CA . ILE A 1 87 ? -0.926 -1.878 -11.199 1.00 92.88 87 ILE A CA 1
ATOM 661 C C . ILE A 1 87 ? -1.067 -1.931 -9.672 1.00 92.88 87 ILE A C 1
ATOM 663 O O . ILE A 1 87 ? -1.909 -2.664 -9.154 1.00 92.88 87 ILE A O 1
ATOM 667 N N . ILE A 1 88 ? -0.289 -1.121 -8.948 1.00 93.69 88 ILE A N 1
ATOM 668 C CA . ILE A 1 88 ? -0.300 -1.077 -7.483 1.00 93.69 88 ILE A CA 1
ATOM 669 C C . ILE A 1 88 ? -1.696 -0.737 -6.961 1.00 93.69 88 ILE A C 1
ATOM 671 O O . ILE A 1 88 ? -2.190 -1.420 -6.067 1.00 93.69 88 ILE A O 1
ATOM 675 N N . ARG A 1 89 ? -2.365 0.274 -7.532 1.00 93.75 89 ARG A N 1
ATOM 676 C CA . ARG A 1 89 ? -3.730 0.647 -7.131 1.00 93.75 89 ARG A CA 1
ATOM 677 C C . ARG A 1 89 ? -4.685 -0.543 -7.222 1.00 93.75 89 ARG A C 1
ATOM 679 O O . ARG A 1 89 ? -5.424 -0.787 -6.273 1.00 93.75 89 ARG A O 1
ATOM 686 N N . ASN A 1 90 ? -4.626 -1.309 -8.310 1.00 94.62 90 ASN A N 1
ATOM 687 C CA . ASN A 1 90 ? -5.487 -2.475 -8.502 1.00 94.62 90 ASN A CA 1
ATOM 688 C C . ASN A 1 90 ? -5.237 -3.562 -7.447 1.00 94.62 90 ASN A C 1
ATOM 690 O O . ASN A 1 90 ? -6.188 -4.140 -6.927 1.00 94.62 90 ASN A O 1
ATOM 694 N N . TYR A 1 91 ? -3.978 -3.829 -7.089 1.00 96.12 91 TYR A N 1
ATOM 695 C CA . TYR A 1 91 ? -3.673 -4.768 -6.004 1.00 96.12 91 TYR A CA 1
ATOM 696 C C . TYR A 1 91 ? -4.143 -4.258 -4.641 1.00 96.12 91 TYR A C 1
ATOM 698 O O . TYR A 1 91 ? -4.714 -5.023 -3.869 1.00 96.12 91 TYR A O 1
ATOM 706 N N . LEU A 1 92 ? -3.941 -2.973 -4.341 1.00 95.62 92 LEU A N 1
ATOM 707 C CA . LEU A 1 92 ? -4.400 -2.385 -3.082 1.00 95.62 92 LEU A CA 1
ATOM 708 C C . LEU A 1 92 ? -5.929 -2.415 -2.960 1.00 95.62 92 LEU A C 1
ATOM 710 O O . LEU A 1 92 ? -6.427 -2.628 -1.858 1.00 95.62 92 LEU A O 1
ATOM 714 N N . HIS A 1 93 ? -6.662 -2.258 -4.068 1.00 95.19 93 HIS A N 1
ATOM 715 C CA . HIS A 1 93 ? -8.114 -2.453 -4.095 1.00 95.19 93 HIS A CA 1
ATOM 716 C C . HIS A 1 93 ? -8.486 -3.901 -3.778 1.00 95.19 93 HIS A C 1
ATOM 718 O O . HIS A 1 93 ? -9.230 -4.110 -2.835 1.00 95.19 93 HIS A O 1
ATOM 724 N N . LYS A 1 94 ? -7.878 -4.896 -4.442 1.00 96.75 94 LYS A N 1
ATOM 725 C CA . LYS A 1 94 ? -8.127 -6.321 -4.141 1.00 96.75 94 LYS A CA 1
ATOM 726 C C . LYS A 1 94 ? -7.896 -6.665 -2.666 1.00 96.75 94 LYS A C 1
ATOM 728 O O . LYS A 1 94 ? -8.664 -7.416 -2.078 1.00 96.75 94 LYS A O 1
ATOM 733 N N . ILE A 1 95 ? -6.832 -6.124 -2.067 1.00 96.06 95 ILE A N 1
ATOM 734 C CA . ILE A 1 95 ? -6.544 -6.306 -0.635 1.00 96.06 95 ILE A CA 1
ATOM 735 C C . ILE A 1 95 ? -7.611 -5.609 0.217 1.00 96.06 95 ILE A C 1
ATOM 737 O O . ILE A 1 95 ? -8.071 -6.183 1.199 1.00 96.06 95 ILE A O 1
ATOM 741 N N . GLY A 1 96 ? -8.022 -4.396 -0.156 1.00 94.31 96 GLY A N 1
ATOM 742 C CA . GLY A 1 96 ? -9.126 -3.672 0.474 1.00 94.31 96 GLY A CA 1
ATOM 743 C C . GLY A 1 96 ? -10.450 -4.437 0.450 1.00 94.31 96 GLY A C 1
ATOM 744 O O . GLY A 1 96 ? -11.078 -4.594 1.496 1.00 94.31 96 GLY A O 1
ATOM 745 N N . ASP A 1 97 ? -10.824 -4.965 -0.714 1.00 95.38 97 ASP A N 1
ATOM 746 C CA . ASP A 1 97 ? -12.054 -5.725 -0.937 1.00 95.38 97 ASP A CA 1
ATOM 747 C C . ASP A 1 97 ? -12.066 -6.998 -0.085 1.00 95.38 97 ASP A C 1
ATOM 749 O O . ASP A 1 97 ? -13.002 -7.212 0.680 1.00 95.38 97 ASP A O 1
ATOM 753 N N . PHE A 1 98 ? -10.971 -7.765 -0.092 1.00 96.00 98 PHE A N 1
ATOM 754 C CA . PHE A 1 98 ? -10.803 -8.929 0.784 1.00 96.00 98 PHE A CA 1
ATOM 755 C C . PHE A 1 98 ? -11.020 -8.586 2.268 1.00 96.00 98 PHE A C 1
ATOM 757 O O . PHE A 1 98 ? -11.690 -9.318 3.000 1.00 96.00 98 PHE A O 1
ATOM 764 N N . MET A 1 99 ? -10.480 -7.453 2.731 1.00 93.94 99 MET A N 1
ATOM 765 C CA . MET A 1 99 ? -10.664 -7.014 4.117 1.00 93.94 99 MET A CA 1
ATOM 766 C C . MET A 1 99 ? -12.110 -6.611 4.413 1.00 93.94 99 MET A C 1
ATOM 768 O O . MET A 1 99 ? -12.608 -6.913 5.496 1.00 93.94 99 MET A O 1
ATOM 772 N N . LYS A 1 100 ? -12.785 -5.944 3.471 1.00 92.00 100 LYS A N 1
ATOM 773 C CA . LYS A 1 100 ? -14.191 -5.546 3.605 1.00 92.00 100 LYS A CA 1
ATOM 774 C C . LYS A 1 100 ? -15.142 -6.732 3.578 1.00 92.00 100 LYS A C 1
ATOM 776 O O . LYS A 1 100 ? -16.103 -6.737 4.339 1.00 92.00 100 LYS A O 1
ATOM 781 N N . GLU A 1 101 ? -14.869 -7.735 2.758 1.00 94.75 101 GLU A N 1
ATOM 782 C CA . GLU A 1 101 ? -15.635 -8.980 2.742 1.00 94.75 101 GLU A CA 1
ATOM 783 C C . GLU A 1 101 ? -15.507 -9.724 4.076 1.00 94.75 101 GLU A C 1
ATOM 785 O O . GLU A 1 101 ? -16.502 -10.193 4.627 1.00 94.75 101 GLU A O 1
ATOM 790 N N . ALA A 1 102 ? -14.294 -9.786 4.637 1.00 91.81 102 ALA A N 1
ATOM 791 C CA . ALA A 1 102 ? -14.052 -10.446 5.916 1.00 91.81 102 ALA A CA 1
ATOM 792 C C . ALA A 1 102 ? -14.599 -9.660 7.125 1.00 91.81 102 ALA A C 1
ATOM 794 O O . ALA A 1 102 ? -15.050 -10.262 8.101 1.00 91.81 102 ALA A O 1
ATOM 795 N N . GLU A 1 103 ? -14.524 -8.325 7.096 1.00 90.75 103 GLU A N 1
ATOM 796 C CA . GLU A 1 103 ? -14.964 -7.431 8.173 1.00 90.75 103 GLU A CA 1
ATOM 797 C C . GLU A 1 103 ? -15.604 -6.147 7.597 1.00 90.75 103 GLU A C 1
ATOM 799 O O . GLU A 1 103 ? -14.933 -5.122 7.484 1.00 90.75 103 GLU A O 1
ATOM 804 N N . PRO A 1 104 ? -16.916 -6.131 7.290 1.00 90.12 104 PRO A N 1
ATOM 805 C CA . PRO A 1 104 ? -17.564 -5.015 6.577 1.00 90.12 104 PRO A CA 1
ATOM 806 C C . PRO A 1 104 ? -17.412 -3.634 7.232 1.00 90.12 104 PRO A C 1
ATOM 808 O O . PRO A 1 104 ? -17.351 -2.605 6.549 1.00 90.12 104 PRO A O 1
ATOM 811 N N . LEU A 1 105 ? -17.309 -3.614 8.563 1.00 89.25 105 LEU A N 1
ATOM 812 C CA . LEU A 1 105 ? -17.165 -2.401 9.370 1.00 89.25 105 LEU A CA 1
ATOM 813 C C . LEU A 1 105 ? -15.723 -1.874 9.443 1.00 89.25 105 LEU A C 1
ATOM 815 O O . LEU A 1 105 ? -15.515 -0.791 9.981 1.00 89.25 105 LEU A O 1
ATOM 819 N N . VAL A 1 106 ? -14.721 -2.596 8.924 1.00 88.69 106 VAL A N 1
ATOM 820 C CA . VAL A 1 106 ? -13.333 -2.114 8.954 1.00 88.69 106 VAL A CA 1
ATOM 821 C C . VAL A 1 106 ? -13.185 -0.908 8.035 1.00 88.69 106 VAL A C 1
ATOM 823 O O . VAL A 1 106 ? -13.545 -0.961 6.859 1.00 88.69 106 VAL A O 1
ATOM 826 N N . GLU A 1 107 ? -12.657 0.196 8.545 1.00 93.00 107 GLU A N 1
ATOM 827 C CA . GLU A 1 107 ? -12.316 1.342 7.707 1.00 93.00 107 GLU A CA 1
ATOM 828 C C . GLU A 1 107 ? -10.870 1.216 7.246 1.00 93.00 107 GLU A C 1
ATOM 830 O O . GLU A 1 107 ? -9.977 0.862 8.025 1.00 93.00 107 GLU A O 1
ATOM 835 N N . TYR A 1 108 ? -10.641 1.504 5.967 1.00 93.31 108 TYR A N 1
ATOM 836 C CA . TYR A 1 108 ? -9.308 1.504 5.394 1.00 93.31 108 TYR A CA 1
ATOM 837 C C . TYR A 1 108 ? -9.145 2.621 4.369 1.00 93.31 108 TYR A C 1
ATOM 839 O O . TYR A 1 108 ? -10.102 3.045 3.724 1.00 93.31 108 TYR A O 1
ATOM 847 N N . VAL A 1 109 ? -7.903 3.064 4.193 1.00 92.69 109 VAL A N 1
ATOM 848 C CA . VAL A 1 109 ? -7.507 3.969 3.111 1.00 92.69 109 VAL A CA 1
ATOM 849 C C . VAL A 1 109 ? -6.260 3.408 2.448 1.00 92.69 109 VAL A C 1
ATOM 851 O O . VAL A 1 109 ? -5.234 3.209 3.100 1.00 92.69 109 VAL A O 1
ATOM 854 N N . SER A 1 110 ? -6.326 3.178 1.137 1.00 89.00 110 SER A N 1
ATOM 855 C CA . SER A 1 110 ? -5.158 2.820 0.333 1.00 89.00 110 SER A CA 1
ATOM 856 C C . SER A 1 110 ? -4.428 4.071 -0.159 1.00 89.00 110 SER A C 1
ATOM 858 O O . SER A 1 110 ? -5.011 4.938 -0.814 1.00 89.00 110 SER A O 1
ATOM 860 N N . ARG A 1 111 ? -3.123 4.149 0.099 1.00 83.69 111 ARG A N 1
ATOM 861 C CA . ARG A 1 111 ? -2.192 5.107 -0.515 1.00 83.69 111 ARG A CA 1
ATOM 862 C C . ARG A 1 111 ? -1.223 4.348 -1.416 1.00 83.69 111 ARG A C 1
ATOM 864 O O . ARG A 1 111 ? -1.101 3.138 -1.306 1.00 83.69 111 ARG A O 1
ATOM 871 N N . ARG A 1 112 ? -0.480 5.053 -2.279 1.00 75.81 112 ARG A N 1
ATOM 872 C CA . ARG A 1 112 ? 0.402 4.460 -3.313 1.00 75.81 112 ARG A CA 1
ATOM 873 C C . ARG A 1 112 ? 1.374 3.367 -2.826 1.00 75.81 112 ARG A C 1
ATOM 875 O O . ARG A 1 112 ? 1.928 2.677 -3.665 1.00 75.81 112 ARG A O 1
ATOM 882 N N . ARG A 1 113 ? 1.640 3.238 -1.521 1.00 71.00 113 ARG A N 1
ATOM 883 C CA . ARG A 1 113 ? 2.604 2.269 -0.964 1.00 71.00 113 ARG A CA 1
ATOM 884 C C . ARG A 1 113 ? 2.096 1.469 0.241 1.00 71.00 113 ARG A C 1
ATOM 886 O O . ARG A 1 113 ? 2.802 0.579 0.702 1.00 71.00 113 ARG A O 1
ATOM 893 N N . TYR A 1 114 ? 0.926 1.794 0.787 1.00 81.56 114 TYR A N 1
ATOM 894 C CA . TYR A 1 114 ? 0.431 1.157 2.008 1.00 81.56 114 TYR A CA 1
ATOM 895 C C . TYR A 1 114 ? -1.085 1.285 2.147 1.00 81.56 114 TYR A C 1
ATOM 897 O O . TYR A 1 114 ? -1.711 2.134 1.509 1.00 81.56 114 TYR A O 1
ATOM 905 N N . ILE A 1 115 ? -1.657 0.471 3.031 1.00 87.94 115 ILE A N 1
ATOM 906 C CA . ILE A 1 115 ? -3.047 0.588 3.473 1.00 87.94 115 ILE A CA 1
ATOM 907 C C . ILE A 1 115 ? -3.063 0.934 4.958 1.00 87.94 115 ILE A C 1
ATOM 909 O O . ILE A 1 115 ? -2.461 0.219 5.757 1.00 87.94 115 ILE A O 1
ATOM 913 N N . ALA A 1 116 ? -3.733 2.026 5.321 1.00 87.31 116 ALA A N 1
ATOM 914 C CA . ALA A 1 116 ? -4.034 2.355 6.711 1.00 87.31 116 ALA A CA 1
ATOM 915 C C . ALA A 1 116 ? -5.375 1.743 7.113 1.00 87.31 116 ALA A C 1
ATOM 917 O O . ALA A 1 116 ? -6.295 1.710 6.300 1.00 87.31 116 ALA A O 1
ATOM 918 N N . LEU A 1 117 ? -5.473 1.272 8.356 1.00 89.31 117 LEU A N 1
ATOM 919 C CA . LEU A 1 117 ? -6.631 0.558 8.894 1.00 89.31 117 LEU A CA 1
ATOM 920 C C . LEU A 1 117 ? -7.014 1.088 10.267 1.00 89.31 117 LEU A C 1
ATOM 922 O O . LEU A 1 117 ? -6.132 1.299 11.100 1.00 89.31 117 LEU A O 1
ATOM 926 N N . SER A 1 118 ? -8.311 1.193 10.548 1.00 84.06 118 SER A N 1
ATOM 927 C CA . SER A 1 118 ? -8.836 1.612 11.858 1.00 84.06 118 SER A CA 1
ATOM 928 C C . SER A 1 118 ? -8.736 0.538 12.956 1.00 84.06 118 SER A C 1
ATOM 930 O O . SER A 1 118 ? -9.088 0.781 14.109 1.00 84.06 118 SER A O 1
ATOM 932 N N . ARG A 1 119 ? -8.217 -0.655 12.631 1.00 84.88 119 ARG A N 1
ATOM 933 C CA . ARG A 1 119 ? -8.126 -1.814 13.534 1.00 84.88 119 ARG A CA 1
ATOM 934 C C . ARG A 1 119 ? -6.675 -2.286 13.726 1.00 84.88 119 ARG A C 1
ATOM 936 O O . ARG A 1 119 ? -5.911 -2.284 12.760 1.00 84.88 119 ARG A O 1
ATOM 943 N N . PRO A 1 120 ? -6.271 -2.725 14.937 1.00 82.12 120 PRO A N 1
ATOM 944 C CA . PRO A 1 120 ? -4.977 -3.365 15.145 1.00 82.12 120 PRO A CA 1
ATOM 945 C C . PRO A 1 120 ? -4.915 -4.752 14.485 1.00 82.12 120 PRO A C 1
ATOM 947 O O . PRO A 1 120 ? -5.802 -5.586 14.672 1.00 82.12 120 PRO A O 1
ATOM 950 N N . LEU A 1 121 ? -3.834 -5.013 13.749 1.00 78.12 121 LEU A N 1
ATOM 951 C CA . LEU A 1 121 ? -3.535 -6.317 13.133 1.00 78.12 121 LEU A CA 1
ATOM 952 C C . LEU A 1 121 ? -2.309 -7.022 13.738 1.00 78.12 121 LEU A C 1
ATOM 954 O O . LEU A 1 121 ? -1.953 -8.135 13.339 1.00 78.12 121 LEU A O 1
ATOM 958 N N . TYR A 1 122 ? -1.652 -6.381 14.698 1.00 68.56 122 TYR A N 1
ATOM 959 C CA . TYR A 1 122 ? -0.561 -6.946 15.485 1.00 68.56 122 TYR A CA 1
ATOM 960 C C . TYR A 1 122 ? -1.106 -7.608 16.759 1.00 68.56 122 TYR A C 1
ATOM 962 O O . TYR A 1 122 ? -2.146 -7.216 17.284 1.00 68.56 122 TYR A O 1
ATOM 970 N N . GLY A 1 123 ? -0.411 -8.636 17.260 1.00 55.38 123 GLY A N 1
ATOM 971 C CA . GLY A 1 123 ? -0.780 -9.293 18.520 1.00 55.38 123 GLY A CA 1
ATOM 972 C C . GLY A 1 123 ? -0.677 -8.346 19.725 1.00 55.38 123 GLY A C 1
ATOM 973 O O . GLY A 1 123 ? -0.016 -7.311 19.645 1.00 55.38 123 GLY A O 1
ATOM 974 N N . ALA A 1 124 ? -1.274 -8.731 20.859 1.00 42.25 124 ALA A N 1
ATOM 975 C CA . ALA A 1 124 ? -1.400 -7.930 22.091 1.00 42.25 124 ALA A CA 1
ATOM 976 C C . ALA A 1 124 ? -0.086 -7.325 22.646 1.00 42.25 124 ALA A C 1
ATOM 978 O O . ALA A 1 124 ? -0.125 -6.431 23.485 1.00 42.25 124 ALA A O 1
ATOM 979 N N . HIS A 1 125 ? 1.079 -7.770 22.167 1.00 44.41 125 HIS A N 1
ATOM 980 C CA . HIS A 1 125 ? 2.400 -7.276 22.566 1.00 44.41 125 HIS A CA 1
ATOM 981 C C . HIS A 1 125 ? 3.083 -6.333 21.561 1.00 44.41 125 HIS A C 1
ATOM 983 O O . HIS A 1 125 ? 4.281 -6.091 21.682 1.00 44.41 125 HIS A O 1
ATOM 989 N N . GLY A 1 126 ? 2.368 -5.791 20.568 1.00 43.78 126 GLY A N 1
ATOM 990 C CA . GLY A 1 126 ? 2.832 -4.636 19.777 1.00 43.78 126 GLY A CA 1
ATOM 991 C C . GLY A 1 126 ? 4.091 -4.847 18.922 1.00 43.78 126 GLY A C 1
ATOM 992 O O . GLY A 1 126 ? 4.576 -3.902 18.309 1.00 43.78 126 GLY A O 1
ATOM 993 N N . ARG A 1 127 ? 4.640 -6.065 18.853 1.00 41.47 127 ARG A N 1
ATOM 994 C CA . ARG A 1 127 ? 5.850 -6.377 18.082 1.00 41.47 127 ARG A CA 1
ATOM 995 C C . ARG A 1 127 ? 5.509 -7.237 16.876 1.00 41.47 127 ARG A C 1
ATOM 997 O O . ARG A 1 127 ? 5.624 -8.459 16.921 1.00 41.47 127 ARG A O 1
ATOM 1004 N N . SER A 1 128 ? 5.151 -6.607 15.767 1.00 43.34 128 SER A N 1
ATOM 1005 C CA . SER A 1 128 ? 5.370 -7.214 14.456 1.00 43.34 128 SER A CA 1
ATOM 1006 C C . SER A 1 128 ? 6.798 -6.882 14.020 1.00 43.34 128 SER A C 1
ATOM 1008 O O . SER A 1 128 ? 7.096 -5.776 13.580 1.00 43.34 128 SER A O 1
ATOM 1010 N N . ARG A 1 129 ? 7.729 -7.835 14.170 1.00 38.12 129 ARG A N 1
ATOM 1011 C CA . ARG A 1 129 ? 9.039 -7.721 13.513 1.00 38.12 129 ARG A CA 1
ATOM 1012 C C . ARG A 1 129 ? 8.802 -7.677 12.003 1.00 38.12 129 ARG A C 1
ATOM 1014 O O . ARG A 1 129 ? 8.294 -8.644 11.433 1.00 38.12 129 ARG A O 1
ATOM 1021 N N . LEU A 1 130 ? 9.193 -6.576 11.364 1.00 38.56 130 LEU A N 1
ATOM 1022 C CA . LEU A 1 130 ? 9.494 -6.546 9.935 1.00 38.56 130 LEU A CA 1
ATOM 1023 C C . LEU A 1 130 ? 10.696 -7.473 9.708 1.00 38.56 130 LEU A C 1
ATOM 1025 O O . LEU A 1 130 ? 11.845 -7.066 9.850 1.00 38.56 130 LEU A O 1
ATOM 1029 N N . TYR A 1 131 ? 10.439 -8.753 9.447 1.00 31.83 131 TYR A N 1
ATOM 1030 C CA . TYR A 1 131 ? 11.478 -9.660 8.976 1.00 31.83 131 TYR A CA 1
ATOM 1031 C C . TYR A 1 131 ? 11.694 -9.395 7.491 1.00 31.83 131 TYR A C 1
ATOM 1033 O O . TYR A 1 131 ? 10.948 -9.880 6.645 1.00 31.83 131 TYR A O 1
ATOM 1041 N N . TRP A 1 132 ? 12.718 -8.604 7.190 1.00 41.47 132 TRP A N 1
ATOM 1042 C CA . TRP A 1 132 ? 13.240 -8.456 5.841 1.00 41.47 132 TRP A CA 1
ATOM 1043 C C . TRP A 1 132 ? 14.213 -9.604 5.568 1.00 41.47 132 TRP A C 1
ATOM 1045 O O . TRP A 1 132 ? 15.311 -9.633 6.119 1.00 41.47 132 TRP A O 1
ATOM 1055 N N . ARG A 1 133 ? 13.824 -10.561 4.721 1.00 31.77 133 ARG A N 1
ATOM 1056 C CA . ARG A 1 133 ? 14.790 -11.426 4.035 1.00 31.77 133 ARG A CA 1
ATOM 1057 C C . ARG A 1 133 ? 15.055 -10.774 2.684 1.00 31.77 133 ARG A C 1
ATOM 1059 O O . ARG A 1 133 ? 14.251 -10.897 1.769 1.00 31.77 133 ARG A O 1
ATOM 1066 N N . GLN A 1 134 ? 16.153 -10.031 2.576 1.00 31.75 134 GLN A N 1
ATOM 1067 C CA . GLN A 1 134 ? 16.697 -9.695 1.266 1.00 31.75 134 GLN A CA 1
ATOM 1068 C C . GLN A 1 134 ? 17.280 -10.983 0.680 1.00 31.75 134 GLN A C 1
ATOM 1070 O O . GLN A 1 134 ? 18.421 -11.342 0.955 1.00 31.75 134 GLN A O 1
ATOM 1075 N N . SER A 1 135 ? 16.482 -11.718 -0.089 1.00 34.53 135 SER A N 1
ATOM 1076 C CA . SER A 1 135 ? 16.996 -12.766 -0.971 1.00 34.53 135 SER A CA 1
ATOM 1077 C C . SER A 1 135 ? 17.561 -12.092 -2.221 1.00 34.53 135 SER A C 1
ATOM 1079 O O . SER A 1 135 ? 16.970 -12.169 -3.291 1.00 34.53 135 SER A O 1
ATOM 1081 N N . VAL A 1 136 ? 18.667 -11.360 -2.080 1.00 35.06 136 VAL A N 1
ATOM 1082 C CA . VAL A 1 136 ? 19.447 -10.924 -3.243 1.00 35.06 136 VAL A CA 1
ATOM 1083 C C . VAL A 1 136 ? 20.435 -12.037 -3.546 1.00 35.06 136 VAL A C 1
ATOM 1085 O O . VAL A 1 136 ? 21.562 -12.048 -3.059 1.00 35.06 136 VAL A O 1
ATOM 1088 N N . SER A 1 137 ? 19.975 -13.021 -4.313 1.00 35.34 137 SER A N 1
ATOM 1089 C CA . SER A 1 137 ? 20.871 -13.895 -5.062 1.00 35.34 137 SER A CA 1
ATOM 1090 C C . SER A 1 137 ? 21.438 -13.041 -6.195 1.00 35.34 137 SER A C 1
ATOM 1092 O O . SER A 1 137 ? 20.768 -12.846 -7.207 1.00 35.34 137 SER A O 1
ATOM 1094 N N . HIS A 1 138 ? 22.618 -12.457 -6.001 1.00 33.56 138 HIS A N 1
ATOM 1095 C CA . HIS A 1 138 ? 23.389 -11.972 -7.143 1.00 33.56 138 HIS A CA 1
ATOM 1096 C C . HIS A 1 138 ? 24.117 -13.176 -7.763 1.00 33.56 138 HIS A C 1
ATOM 1098 O O . HIS A 1 138 ? 24.628 -14.000 -6.997 1.00 33.56 138 HIS A O 1
ATOM 1104 N N . PRO A 1 139 ? 24.117 -13.318 -9.100 1.00 43.22 139 PRO A N 1
ATOM 1105 C CA . PRO A 1 139 ? 25.044 -14.206 -9.794 1.00 43.22 139 PRO A CA 1
ATOM 1106 C C . PRO A 1 139 ? 26.498 -13.736 -9.643 1.00 43.22 139 PRO A C 1
ATOM 1108 O O . PRO A 1 139 ? 26.714 -12.520 -9.425 1.00 43.22 139 PRO A O 1
#

Sequence (139 aa):
MTSKDIKSFCLSLGLDAVGIAPAQLPAENVDAEICPLATGQGRERYEPEKILPGAKSLIVVLFPYFCGYPTESNLSLYTHSLDYHTIIRNYLHKIGDFMKEAEPLVEYVSRRRYIALSRPLYGAHGRSRLYWRQSVSHP

Organism: NCBI:txid861450

Secondary structure (DSSP, 8-state):
--HHHHHHHHHHTT---EEEEES------TTSPPPTTSSS-GGGGG-GGGTSTT--EEEEEPPP------TT--S-GGGSSS-HHHHHHHHHHHHHHHHHHH-TT--EEEETTEEEESS--S-TT--------------